Protein AF-A0A2D4FLQ5-F1 (afdb_monomer)

Solvent-accessible surface area (backbone atoms only — not comparable to full-atom values): 7255 Å² total; per-residue (Å²): 116,77,89,56,45,42,70,94,75,72,42,69,75,77,84,92,60,75,90,48,58,77,56,65,80,66,68,89,78,85,90,77,59,61,80,77,68,74,35,89,84,72,88,74,94,59,67,52,74,57,97,86,43,77,47,63,74,77,94,50,101,79,67,75,88,78,75,73,88,66,82,83,75,78,65,58,75,68,55,55,52,52,54,52,52,52,50,53,51,52,53,35,70,74,62,75,53,78,73,78,78,80,129

S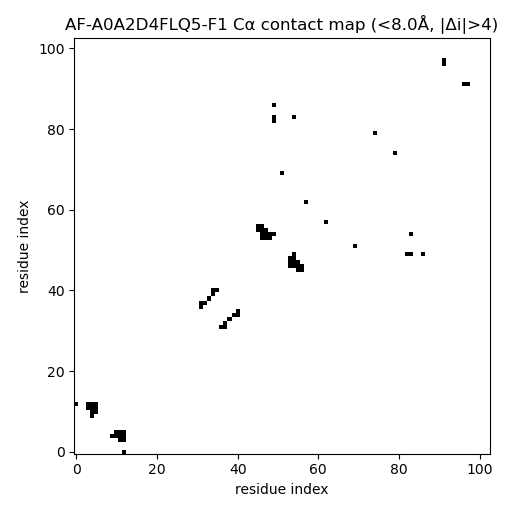econdary structure (DSSP, 8-state):
--TTEETTTTEE---S-STTHHHHTT-------TBTTTB-S------EEETTEEES--S-TTS-------------HHHHHHHHHHHHHHHHHHTT-------

Sequence (103 aa):
DIEMYYAEKNTPANARSTSLNDQLGQIEYIFSDKTGTLTQNIMTFKKCCINGNIYGNEWNQNAGKCTDHLEQGSPTLATCGLQLSEFLSQLCLLSSLKSCQGW

Structure (mmCIF, N/CA/C/O backbone):
data_AF-A0A2D4FLQ5-F1
#
_entry.id   AF-A0A2D4FLQ5-F1
#
loop_
_atom_site.group_PDB
_atom_site.id
_atom_site.type_symbol
_atom_site.label_atom_id
_atom_site.label_alt_id
_atom_site.label_comp_id
_atom_site.label_asym_id
_atom_site.label_entity_id
_atom_site.label_seq_id
_atom_site.pdbx_PDB_ins_code
_atom_site.Cartn_x
_atom_site.Cartn_y
_atom_site.Cartn_z
_atom_site.occupancy
_atom_site.B_iso_or_equiv
_atom_site.auth_seq_id
_atom_site.auth_comp_id
_atom_site.auth_asym_id
_atom_site.auth_atom_id
_atom_site.pdbx_PDB_model_num
ATOM 1 N N . ASP A 1 1 ? 10.164 -1.642 -23.627 1.00 81.50 1 ASP A N 1
ATOM 2 C CA . ASP A 1 1 ? 9.148 -2.651 -23.302 1.00 81.50 1 ASP A CA 1
ATOM 3 C C . ASP A 1 1 ? 7.883 -1.934 -22.858 1.00 81.50 1 ASP A C 1
ATOM 5 O O . ASP A 1 1 ? 7.998 -0.984 -22.089 1.00 81.50 1 ASP A O 1
ATOM 9 N N . ILE A 1 2 ? 6.729 -2.309 -23.406 1.00 88.56 2 ILE A N 1
ATOM 10 C CA . ILE A 1 2 ? 5.442 -1.656 -23.115 1.00 88.56 2 ILE A CA 1
ATOM 11 C C . ILE A 1 2 ? 4.914 -2.125 -21.753 1.00 88.56 2 ILE A C 1
ATOM 13 O O . ILE A 1 2 ? 4.297 -1.338 -21.040 1.00 88.56 2 ILE A O 1
ATOM 17 N N . GLU A 1 3 ? 5.223 -3.360 -21.348 1.00 93.69 3 GLU A N 1
ATOM 18 C CA . GLU A 1 3 ? 4.743 -3.934 -20.083 1.00 93.69 3 GLU A CA 1
ATOM 19 C C . GLU A 1 3 ? 5.394 -3.288 -18.848 1.00 93.69 3 GLU A C 1
ATOM 21 O O . GLU A 1 3 ? 4.815 -3.280 -17.766 1.00 93.69 3 GLU A O 1
ATOM 26 N N . MET A 1 4 ? 6.571 -2.677 -19.014 1.00 91.81 4 MET A N 1
ATOM 27 C CA . MET A 1 4 ? 7.299 -1.967 -17.954 1.00 91.81 4 MET A CA 1
ATOM 28 C C . MET A 1 4 ? 7.156 -0.433 -18.038 1.00 91.81 4 MET A C 1
ATOM 30 O O . MET A 1 4 ? 8.011 0.306 -17.539 1.00 91.81 4 MET A O 1
ATOM 34 N N . TYR A 1 5 ? 6.111 0.071 -18.701 1.00 95.19 5 TYR A N 1
ATOM 35 C CA . TYR A 1 5 ? 5.830 1.505 -18.810 1.00 95.19 5 TYR A CA 1
ATOM 36 C C . TYR A 1 5 ? 4.762 1.954 -17.809 1.00 95.19 5 TYR A C 1
ATOM 38 O O . TYR A 1 5 ? 3.649 1.430 -17.787 1.00 95.19 5 TYR A O 1
ATOM 46 N N . TYR A 1 6 ? 5.068 2.981 -17.013 1.00 92.81 6 TYR A N 1
ATOM 47 C CA . TYR A 1 6 ? 4.119 3.553 -16.063 1.00 92.81 6 TYR A CA 1
ATOM 48 C C . TYR A 1 6 ? 3.448 4.811 -16.630 1.00 92.81 6 TYR A C 1
ATOM 50 O O . TYR A 1 6 ? 4.026 5.902 -16.629 1.00 92.81 6 TYR A O 1
ATOM 58 N N . ALA A 1 7 ? 2.208 4.649 -17.099 1.00 94.38 7 ALA A N 1
ATOM 59 C CA . ALA A 1 7 ? 1.467 5.682 -17.824 1.00 94.38 7 ALA A CA 1
ATOM 60 C C . ALA A 1 7 ? 1.110 6.911 -16.972 1.00 94.38 7 ALA A C 1
ATOM 62 O O . ALA A 1 7 ? 1.244 8.035 -17.445 1.00 94.38 7 ALA A O 1
ATOM 63 N N . GLU A 1 8 ? 0.721 6.730 -15.705 1.00 91.56 8 GLU A N 1
ATOM 64 C CA . GLU A 1 8 ? 0.261 7.842 -14.852 1.00 91.56 8 GLU A CA 1
ATOM 65 C C . GLU A 1 8 ? 1.336 8.920 -14.650 1.00 91.56 8 GLU A C 1
ATOM 67 O O . GLU A 1 8 ? 1.024 10.106 -14.579 1.00 91.56 8 GLU A O 1
ATOM 72 N N . LYS A 1 9 ? 2.614 8.517 -14.593 1.00 91.62 9 LYS A N 1
ATOM 73 C CA . LYS A 1 9 ? 3.762 9.438 -14.508 1.00 91.62 9 LYS A CA 1
ATOM 74 C C . LYS A 1 9 ? 4.560 9.521 -15.807 1.00 91.62 9 LYS A C 1
ATOM 76 O O . LYS A 1 9 ? 5.673 10.043 -15.795 1.00 91.62 9 LYS A O 1
ATOM 81 N N . ASN A 1 10 ? 4.035 8.986 -16.909 1.00 93.00 10 ASN A N 1
ATOM 82 C CA . ASN A 1 10 ? 4.720 8.897 -18.201 1.00 93.00 10 ASN A CA 1
ATOM 83 C C . ASN A 1 10 ? 6.183 8.413 -18.093 1.00 93.00 10 ASN A C 1
ATOM 85 O O . ASN A 1 10 ? 7.081 8.966 -18.728 1.00 93.00 10 ASN A O 1
ATOM 89 N N . THR A 1 11 ? 6.445 7.414 -17.248 1.00 94.31 11 THR A N 1
ATOM 90 C CA . THR A 1 11 ? 7.809 6.988 -16.897 1.00 94.31 11 THR A CA 1
ATOM 91 C C . THR A 1 11 ? 8.111 5.603 -17.477 1.00 94.31 11 THR A C 1
ATOM 93 O O . THR A 1 11 ? 7.492 4.626 -17.050 1.00 94.31 11 THR A O 1
ATOM 96 N N . PRO A 1 12 ? 9.058 5.476 -18.427 1.00 93.88 12 PRO A N 1
ATOM 97 C CA . PRO A 1 12 ? 9.526 4.176 -18.899 1.00 93.88 12 PRO A CA 1
ATOM 98 C C . PRO A 1 12 ? 10.553 3.557 -17.943 1.00 93.88 12 PRO A C 1
ATOM 100 O O . PRO A 1 12 ? 11.309 4.270 -17.278 1.00 93.88 12 PRO A O 1
ATOM 103 N N . ALA A 1 13 ? 10.639 2.224 -17.923 1.00 91.69 13 ALA A N 1
ATOM 104 C CA . ALA A 1 13 ? 11.760 1.534 -17.292 1.00 91.69 13 ALA A CA 1
ATOM 105 C C . ALA A 1 13 ? 13.091 1.905 -17.970 1.00 91.69 13 ALA A C 1
ATOM 107 O O . ALA A 1 13 ? 13.182 1.978 -19.197 1.00 91.69 13 ALA A O 1
ATOM 108 N N . ASN A 1 14 ? 14.131 2.132 -17.163 1.00 91.50 14 ASN A N 1
ATOM 109 C CA . ASN A 1 14 ? 15.450 2.542 -17.638 1.00 91.50 14 ASN A CA 1
ATOM 110 C C . ASN A 1 14 ? 16.555 1.696 -16.986 1.00 91.50 14 ASN A C 1
ATOM 112 O O . ASN A 1 14 ? 16.695 1.681 -15.761 1.00 91.50 14 ASN A O 1
ATOM 116 N N . ALA A 1 15 ? 17.363 1.029 -17.811 1.00 90.50 15 ALA A N 1
ATOM 117 C CA . ALA A 1 15 ? 18.540 0.288 -17.378 1.00 90.50 15 ALA A CA 1
ATOM 118 C C . ALA A 1 15 ? 19.774 1.206 -17.394 1.00 90.50 15 ALA A C 1
ATOM 120 O O . ALA A 1 15 ? 20.315 1.529 -18.448 1.00 90.50 15 ALA A O 1
ATOM 121 N N . ARG A 1 16 ? 20.244 1.613 -16.208 1.00 89.75 16 ARG A N 1
ATOM 122 C CA . ARG A 1 16 ? 21.432 2.481 -16.067 1.00 89.75 16 ARG A CA 1
ATOM 123 C C . ARG A 1 16 ? 22.763 1.748 -16.259 1.00 89.75 16 ARG A C 1
ATOM 125 O O . ARG A 1 16 ? 23.765 2.394 -16.538 1.00 89.75 16 ARG A O 1
ATOM 132 N N . SER A 1 17 ? 22.779 0.427 -16.094 1.00 88.25 17 SER A N 1
ATOM 133 C CA . SER A 1 17 ? 23.960 -0.414 -16.299 1.00 88.25 17 SER A CA 1
ATOM 134 C C . SER A 1 17 ? 23.559 -1.696 -17.017 1.00 88.25 17 SER A C 1
ATOM 136 O O . SER A 1 17 ? 22.733 -2.453 -16.511 1.00 88.25 17 SER A O 1
ATOM 138 N N . THR A 1 18 ? 24.137 -1.941 -18.191 1.00 86.44 18 THR A N 1
ATOM 139 C CA . THR A 1 18 ? 23.847 -3.124 -19.018 1.00 86.44 18 THR A CA 1
ATOM 140 C C . THR A 1 18 ? 24.710 -4.331 -18.658 1.00 86.44 18 THR A C 1
ATOM 142 O O . THR A 1 18 ? 24.355 -5.450 -19.012 1.00 86.44 18 THR A O 1
ATOM 145 N N . SER A 1 19 ? 25.797 -4.144 -17.900 1.00 85.19 19 SER A N 1
ATOM 146 C CA . SER A 1 19 ? 26.684 -5.235 -17.466 1.00 85.19 19 SER A CA 1
ATOM 147 C C . SER A 1 19 ? 26.051 -6.182 -16.441 1.00 85.19 19 SER A C 1
ATOM 149 O O . SER A 1 19 ? 26.595 -7.249 -16.181 1.00 85.19 19 SER A O 1
ATOM 151 N N . LEU A 1 20 ? 24.907 -5.802 -15.861 1.00 84.62 20 LEU A N 1
ATOM 152 C CA . LEU A 1 20 ? 24.178 -6.594 -14.866 1.00 84.62 20 LEU A CA 1
ATOM 153 C C . LEU A 1 20 ? 23.046 -7.432 -15.473 1.00 84.62 20 LEU A C 1
ATOM 155 O O . LEU A 1 20 ? 22.407 -8.188 -14.749 1.00 84.62 20 LEU A O 1
ATOM 159 N N . ASN A 1 21 ? 22.781 -7.313 -16.777 1.00 85.19 21 ASN A N 1
ATOM 160 C CA . ASN A 1 21 ? 21.619 -7.941 -17.408 1.00 85.19 21 ASN A CA 1
ATOM 161 C C . ASN A 1 21 ? 21.588 -9.470 -17.214 1.00 85.19 21 ASN A C 1
ATOM 163 O O . ASN A 1 21 ? 20.550 -10.026 -16.870 1.00 85.19 21 ASN A O 1
ATOM 167 N N . ASP A 1 22 ? 22.741 -10.131 -17.327 1.00 86.62 22 ASP A N 1
ATOM 168 C CA . ASP A 1 22 ? 22.848 -11.587 -17.161 1.00 86.62 22 ASP A CA 1
ATOM 169 C C . ASP A 1 22 ? 22.746 -12.028 -15.689 1.00 86.62 22 ASP A C 1
ATOM 171 O O . ASP A 1 22 ? 22.349 -13.158 -15.397 1.00 86.62 22 ASP A O 1
ATOM 175 N N . GLN A 1 23 ? 23.081 -11.135 -14.749 1.00 85.00 23 GLN A N 1
ATOM 176 C CA . GLN A 1 23 ? 22.966 -11.383 -13.307 1.00 85.00 23 GLN A CA 1
ATOM 177 C C . GLN A 1 23 ? 21.524 -11.224 -12.814 1.00 85.00 23 GLN A C 1
ATOM 179 O O . GLN A 1 23 ? 21.125 -11.903 -11.870 1.00 85.00 23 GLN A O 1
ATOM 184 N N . LEU A 1 24 ? 20.717 -10.383 -13.471 1.00 86.69 24 LEU A N 1
ATOM 185 C CA . LEU A 1 24 ? 19.300 -10.211 -13.133 1.00 86.69 24 LEU A CA 1
ATOM 186 C C . LEU A 1 24 ? 18.490 -11.504 -13.317 1.00 86.69 24 LEU A C 1
ATOM 188 O O . LEU A 1 24 ? 17.530 -11.718 -12.586 1.00 86.69 24 LEU A O 1
ATOM 192 N N . GLY A 1 25 ? 18.892 -12.387 -14.237 1.00 87.00 25 GLY A N 1
ATOM 193 C CA . GLY A 1 25 ? 18.257 -13.698 -14.426 1.00 87.00 25 GLY A CA 1
ATOM 194 C C . GLY A 1 25 ? 18.613 -14.743 -13.360 1.00 87.00 25 GLY A C 1
ATOM 195 O O . GLY A 1 25 ? 18.037 -15.826 -13.363 1.00 87.00 25 GLY A O 1
ATOM 196 N N . GLN A 1 26 ? 19.559 -14.437 -12.467 1.00 90.56 26 GLN A N 1
ATOM 197 C CA . GLN A 1 26 ? 20.117 -15.368 -11.476 1.00 90.56 26 GLN A CA 1
ATOM 198 C C . GLN A 1 26 ? 19.862 -14.908 -10.032 1.00 90.56 26 GLN A C 1
ATOM 200 O O . GLN A 1 26 ? 20.529 -15.363 -9.105 1.00 90.56 26 GLN A O 1
ATOM 205 N N . ILE A 1 27 ? 18.934 -13.972 -9.820 1.00 90.06 27 ILE A N 1
ATOM 206 C CA . ILE A 1 27 ? 18.627 -13.483 -8.474 1.00 90.06 27 ILE A CA 1
ATOM 207 C C . ILE A 1 27 ? 17.845 -14.535 -7.672 1.00 90.06 27 ILE A C 1
ATOM 209 O O . ILE A 1 27 ? 16.858 -15.088 -8.147 1.00 90.06 27 ILE A O 1
ATOM 213 N N . GLU A 1 28 ? 18.263 -14.785 -6.431 1.00 93.12 28 GLU A N 1
ATOM 214 C CA . GLU A 1 28 ? 17.575 -15.712 -5.511 1.00 93.12 28 GLU A CA 1
ATOM 215 C C . GLU A 1 28 ? 16.775 -14.984 -4.421 1.00 93.12 28 GLU A C 1
ATOM 217 O O . GLU A 1 28 ? 15.797 -15.513 -3.898 1.00 93.12 28 GLU A O 1
ATOM 222 N N . TYR A 1 29 ? 17.165 -13.750 -4.089 1.00 92.81 29 TYR A N 1
ATOM 223 C CA . TYR A 1 29 ? 16.565 -12.966 -3.012 1.00 92.81 29 TYR A CA 1
ATOM 224 C C . TYR A 1 29 ? 16.243 -11.550 -3.483 1.00 92.81 29 TYR A C 1
ATOM 226 O O . TYR A 1 29 ? 17.054 -10.899 -4.143 1.00 92.81 29 TYR A O 1
ATOM 234 N N . ILE A 1 30 ? 15.065 -11.059 -3.094 1.00 92.69 30 ILE A N 1
ATOM 235 C CA . ILE A 1 30 ? 14.621 -9.685 -3.334 1.00 92.69 30 ILE A CA 1
ATOM 236 C C . ILE A 1 30 ? 14.478 -8.996 -1.981 1.00 92.69 30 ILE A C 1
ATOM 238 O O . ILE A 1 30 ? 13.683 -9.413 -1.140 1.00 92.69 30 ILE A O 1
ATOM 242 N N . PHE A 1 31 ? 15.224 -7.913 -1.787 1.00 93.44 31 PHE A N 1
ATOM 243 C CA . PHE A 1 31 ? 15.036 -7.019 -0.650 1.00 93.44 31 PHE A CA 1
ATOM 244 C C . PHE A 1 31 ? 14.152 -5.856 -1.091 1.00 93.44 31 PHE A C 1
ATOM 246 O O . PHE A 1 31 ? 14.513 -5.102 -1.992 1.00 93.44 31 PHE A O 1
ATOM 253 N N . SER A 1 32 ? 12.973 -5.732 -0.485 1.00 93.69 32 SER A N 1
ATOM 254 C CA . SER A 1 32 ? 12.019 -4.664 -0.792 1.00 93.69 32 SER A CA 1
ATOM 255 C C . SER A 1 32 ? 11.785 -3.776 0.419 1.00 93.69 32 SER A C 1
ATOM 257 O O . SER A 1 32 ? 11.555 -4.266 1.525 1.00 93.69 32 SER A O 1
ATOM 259 N N . ASP A 1 33 ? 11.770 -2.466 0.185 1.00 95.62 33 ASP A N 1
ATOM 260 C CA . ASP A 1 33 ? 11.384 -1.487 1.194 1.00 95.62 33 ASP A CA 1
ATOM 261 C C . ASP A 1 33 ? 9.862 -1.387 1.322 1.00 95.62 33 ASP A C 1
ATOM 263 O O . ASP A 1 33 ? 9.112 -1.511 0.354 1.00 95.62 33 ASP A O 1
ATOM 267 N N . LYS A 1 34 ? 9.369 -1.105 2.529 1.00 93.00 34 LYS A N 1
ATOM 268 C CA . LYS A 1 34 ? 7.927 -0.947 2.756 1.00 93.00 34 LYS A CA 1
ATOM 269 C C . LYS A 1 34 ? 7.400 0.369 2.174 1.00 93.00 34 LYS A C 1
ATOM 271 O O . LYS A 1 34 ? 6.460 0.371 1.381 1.00 93.00 34 LYS A O 1
ATOM 276 N N . THR A 1 35 ? 7.971 1.494 2.597 1.00 89.19 35 THR A N 1
ATOM 277 C CA . THR A 1 35 ? 7.440 2.828 2.283 1.00 89.19 35 THR A CA 1
ATOM 278 C C . THR A 1 35 ? 7.974 3.313 0.943 1.00 89.19 35 THR A C 1
ATOM 280 O O . THR A 1 35 ? 9.182 3.344 0.739 1.00 89.19 35 THR A O 1
ATOM 283 N N . GLY A 1 36 ? 7.079 3.700 0.032 1.00 83.44 36 GLY A N 1
ATOM 284 C CA . GLY A 1 36 ? 7.453 4.209 -1.291 1.00 83.44 36 GLY A CA 1
ATOM 285 C C . GLY A 1 36 ? 7.717 3.132 -2.349 1.00 83.44 36 GLY A C 1
ATOM 286 O O . GLY A 1 36 ? 7.794 3.481 -3.523 1.00 83.44 36 GLY A O 1
ATOM 287 N N . THR A 1 37 ? 7.786 1.852 -1.956 1.00 91.62 37 THR A N 1
ATOM 288 C CA . THR A 1 37 ? 7.823 0.704 -2.884 1.00 91.62 37 THR A CA 1
ATOM 289 C C . THR A 1 37 ? 6.559 -0.142 -2.751 1.00 91.62 37 THR A C 1
ATOM 291 O O . THR A 1 37 ? 5.789 -0.236 -3.701 1.00 91.62 37 THR A O 1
ATOM 294 N N . LEU A 1 38 ? 6.289 -0.710 -1.569 1.00 92.25 38 LEU A N 1
ATOM 295 C CA . LEU A 1 38 ? 5.074 -1.510 -1.354 1.00 92.25 38 LEU A CA 1
ATOM 296 C C . LEU A 1 38 ? 3.834 -0.657 -1.068 1.00 92.25 38 LEU A C 1
ATOM 298 O O . LEU A 1 38 ? 2.713 -1.098 -1.313 1.00 92.25 38 LEU A O 1
ATOM 302 N N . THR A 1 39 ? 4.011 0.554 -0.531 1.00 91.12 39 THR A N 1
ATOM 303 C CA . THR A 1 39 ? 2.901 1.462 -0.214 1.00 91.12 39 THR A CA 1
ATOM 304 C C . THR A 1 39 ? 3.016 2.786 -0.957 1.00 91.12 39 THR A C 1
ATOM 306 O O . THR A 1 39 ? 4.102 3.346 -1.114 1.00 91.12 39 THR A O 1
ATOM 309 N N . GLN A 1 40 ? 1.864 3.342 -1.338 1.00 87.06 40 GLN A N 1
ATOM 310 C CA . GLN A 1 40 ? 1.758 4.667 -1.962 1.00 87.06 40 GLN A CA 1
ATOM 311 C C . GLN A 1 40 ? 1.887 5.827 -0.956 1.00 87.06 40 GLN A C 1
ATOM 313 O O . GLN A 1 40 ? 1.696 6.978 -1.329 1.00 87.06 40 GLN A O 1
ATOM 318 N N . ASN A 1 41 ? 2.186 5.543 0.320 1.00 85.56 41 ASN A N 1
ATOM 319 C CA . ASN A 1 41 ? 2.153 6.519 1.416 1.00 85.56 41 ASN A CA 1
ATOM 320 C C . ASN A 1 41 ? 0.822 7.303 1.503 1.00 85.56 41 ASN A C 1
ATOM 322 O O . ASN A 1 41 ? 0.787 8.472 1.876 1.00 85.56 41 ASN A O 1
ATOM 326 N N . ILE A 1 42 ? -0.282 6.644 1.143 1.00 84.44 42 ILE A N 1
ATOM 327 C CA . ILE A 1 42 ? -1.645 7.159 1.270 1.00 84.44 42 ILE A CA 1
ATOM 328 C C . ILE A 1 42 ? -2.358 6.275 2.286 1.00 84.44 42 ILE A C 1
ATOM 330 O O . ILE A 1 42 ? -2.464 5.063 2.100 1.00 84.44 42 ILE A O 1
ATOM 334 N N . MET A 1 43 ? -2.835 6.886 3.368 1.00 84.25 43 MET A N 1
ATOM 335 C CA . MET A 1 43 ? -3.599 6.201 4.406 1.00 84.25 43 MET A CA 1
ATOM 336 C C . MET A 1 43 ? -5.076 6.535 4.234 1.00 84.25 43 MET A C 1
ATOM 338 O O . MET A 1 43 ? -5.473 7.693 4.333 1.00 84.25 43 MET A O 1
ATOM 342 N N . THR A 1 44 ? -5.892 5.517 3.981 1.00 82.75 44 THR A N 1
ATOM 343 C CA . THR A 1 4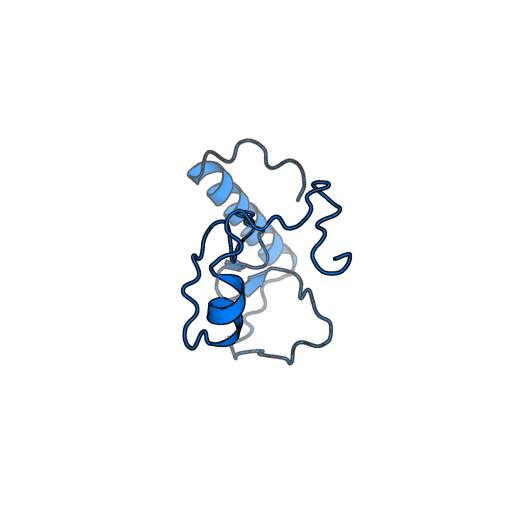4 ? -7.346 5.663 3.855 1.00 82.75 44 THR A CA 1
ATOM 344 C C . THR A 1 44 ? -8.018 5.017 5.051 1.00 82.75 44 THR A C 1
ATOM 346 O O . THR A 1 44 ? -7.747 3.855 5.364 1.00 82.75 44 THR A O 1
ATOM 349 N N . PHE A 1 45 ? -8.931 5.736 5.699 1.00 82.38 45 PHE A N 1
ATOM 350 C CA . PHE A 1 45 ? -9.769 5.131 6.722 1.00 82.38 45 PHE A CA 1
ATOM 351 C C . PHE A 1 45 ? -10.701 4.097 6.084 1.00 82.38 45 PHE A C 1
ATOM 353 O O . PHE A 1 45 ? -11.414 4.392 5.127 1.00 82.38 45 PHE A O 1
ATOM 360 N N . LYS A 1 46 ? -10.686 2.870 6.607 1.00 82.81 46 LYS A N 1
ATOM 361 C CA . LYS A 1 46 ? -11.530 1.775 6.109 1.00 82.81 46 LYS A CA 1
ATOM 362 C C . LYS A 1 46 ? -12.602 1.388 7.115 1.00 82.81 46 LYS A C 1
ATOM 364 O O . LYS A 1 46 ? -13.777 1.358 6.764 1.00 82.81 46 LYS A O 1
ATOM 369 N N . LYS A 1 47 ? -12.193 1.081 8.346 1.00 84.25 47 LYS A N 1
ATOM 370 C CA . LYS A 1 47 ? -13.078 0.669 9.436 1.00 84.25 47 LYS A CA 1
ATOM 371 C C . LYS A 1 47 ? -12.515 1.130 10.782 1.00 84.25 47 LYS A C 1
ATOM 373 O O . LYS A 1 47 ? -11.300 1.273 10.914 1.00 84.25 47 LYS A O 1
ATOM 378 N N . CYS A 1 48 ? -13.375 1.295 11.781 1.00 82.44 48 CYS A N 1
ATOM 379 C CA . CYS A 1 48 ? -12.987 1.418 13.188 1.00 82.44 48 CYS A CA 1
ATOM 380 C C . CYS A 1 48 ? -13.880 0.548 14.075 1.00 82.44 48 CYS A C 1
ATOM 382 O O . CYS A 1 48 ? -14.936 0.093 13.644 1.00 82.44 48 CYS A O 1
ATOM 384 N N . CYS A 1 49 ? -13.457 0.313 15.314 1.00 83.56 49 CYS A N 1
ATOM 385 C CA . CYS A 1 49 ? -14.265 -0.352 16.329 1.00 83.56 49 CYS A CA 1
ATOM 386 C C . CYS A 1 49 ? -14.508 0.622 17.485 1.00 83.56 49 CYS A C 1
ATOM 388 O O . CYS A 1 49 ? -13.551 1.192 18.008 1.00 83.56 49 CYS A O 1
ATOM 390 N N . ILE A 1 50 ? -15.771 0.817 17.869 1.00 84.69 50 ILE A N 1
ATOM 391 C CA . ILE A 1 50 ? -16.171 1.660 19.0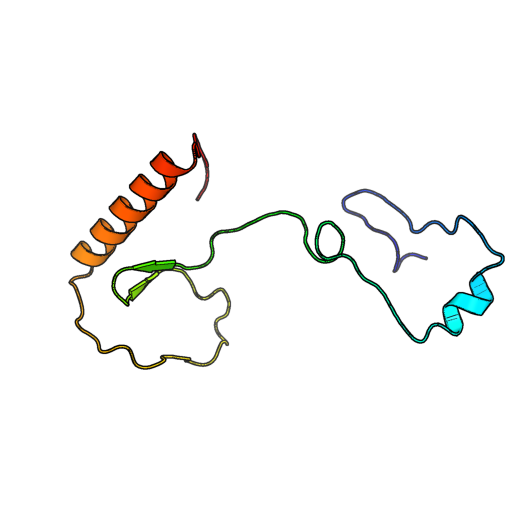04 1.00 84.69 50 ILE A CA 1
ATOM 392 C C . ILE A 1 50 ? -17.100 0.829 19.880 1.00 84.69 50 ILE A C 1
ATOM 394 O O . ILE A 1 50 ? -18.147 0.376 19.419 1.00 84.69 50 ILE A O 1
ATOM 398 N N . ASN A 1 51 ? -16.720 0.626 21.143 1.00 83.19 51 ASN A N 1
ATOM 399 C CA . ASN A 1 51 ? -17.499 -0.141 22.121 1.00 83.19 51 ASN A CA 1
ATOM 400 C C . ASN A 1 51 ? -17.918 -1.539 21.619 1.00 83.19 51 ASN A C 1
ATOM 402 O O . ASN A 1 51 ? -19.044 -1.967 21.842 1.00 83.19 51 ASN A O 1
ATOM 406 N N . GLY A 1 52 ? -17.024 -2.233 20.904 1.00 78.44 52 GLY A N 1
ATOM 407 C CA . GLY A 1 52 ? -17.280 -3.571 20.350 1.00 78.44 52 GLY A CA 1
ATOM 408 C C . GLY A 1 52 ? -18.026 -3.586 19.010 1.00 78.44 52 GLY A C 1
ATOM 409 O O . GLY A 1 52 ? -18.100 -4.634 18.377 1.00 78.44 52 GLY A O 1
ATOM 410 N N . ASN A 1 53 ? -18.512 -2.435 18.534 1.00 78.31 53 ASN A N 1
ATOM 411 C CA . ASN A 1 53 ? -19.186 -2.313 17.244 1.00 78.31 53 ASN A CA 1
ATOM 412 C C . ASN A 1 53 ? -18.200 -1.878 16.158 1.00 78.31 53 ASN A C 1
ATOM 414 O O . ASN A 1 53 ? -17.513 -0.866 16.305 1.00 78.31 53 ASN A O 1
ATOM 418 N N . ILE A 1 54 ? -18.151 -2.620 15.051 1.00 82.62 54 ILE A N 1
ATOM 419 C CA . ILE A 1 54 ? -17.305 -2.301 13.896 1.00 82.62 54 ILE A CA 1
ATOM 420 C C . ILE A 1 54 ? -18.078 -1.387 12.937 1.00 82.62 54 ILE A C 1
ATOM 422 O O . ILE A 1 54 ? -19.130 -1.759 12.424 1.00 82.62 54 ILE A O 1
ATOM 426 N N . TYR A 1 55 ? -17.524 -0.208 12.662 1.00 80.31 55 TYR A N 1
ATOM 427 C CA . TYR A 1 55 ? -18.048 0.779 11.722 1.00 80.31 55 TYR A CA 1
ATOM 428 C C . TYR A 1 55 ? -17.186 0.795 10.463 1.00 80.31 55 TYR A C 1
ATOM 430 O O . TYR A 1 55 ? -15.965 0.912 10.549 1.00 80.31 55 TYR A O 1
ATOM 438 N N . GLY A 1 56 ? -17.815 0.717 9.294 1.00 78.44 56 GLY A N 1
ATOM 439 C CA . GLY A 1 56 ? -17.161 0.873 7.996 1.00 78.44 56 GLY A CA 1
ATOM 440 C C . GLY A 1 56 ? -17.571 -0.200 6.993 1.00 78.44 56 GLY A C 1
ATOM 441 O O . GLY A 1 56 ? -17.900 -1.332 7.347 1.00 78.44 56 GLY A O 1
ATOM 442 N N . ASN A 1 57 ? -17.567 0.176 5.721 1.00 67.31 57 ASN A N 1
ATOM 443 C CA . ASN A 1 57 ? -18.184 -0.609 4.660 1.00 67.31 57 ASN A CA 1
ATOM 444 C C . ASN A 1 57 ? -17.274 -1.788 4.281 1.00 67.31 57 ASN A C 1
ATOM 446 O O . ASN A 1 57 ? -16.046 -1.663 4.233 1.00 67.31 57 ASN A O 1
ATOM 450 N N . GLU A 1 58 ? -17.855 -2.950 3.988 1.00 61.41 58 GLU A N 1
ATOM 451 C CA . GLU A 1 58 ? -17.110 -4.030 3.343 1.00 61.41 58 GLU A CA 1
ATOM 452 C C . GLU A 1 58 ? -16.859 -3.633 1.890 1.00 61.41 58 GLU A C 1
ATOM 454 O O . GLU A 1 58 ? -17.786 -3.549 1.093 1.00 61.41 58 GLU A O 1
ATOM 459 N N . TRP A 1 59 ? -15.603 -3.377 1.523 1.00 55.09 59 TRP A N 1
ATOM 460 C CA . TRP A 1 59 ? -15.255 -3.090 0.126 1.00 55.09 59 TRP A CA 1
ATOM 461 C C . TRP A 1 59 ? -15.375 -4.330 -0.789 1.00 55.09 59 TRP A C 1
ATOM 463 O O . TRP A 1 59 ? -15.111 -4.238 -1.977 1.00 55.09 59 TRP A O 1
ATOM 473 N N . ASN A 1 60 ? -15.804 -5.494 -0.288 1.00 48.66 60 ASN A N 1
ATOM 474 C CA . ASN A 1 60 ? -15.939 -6.708 -1.090 1.00 48.66 60 ASN A CA 1
ATOM 475 C C . ASN A 1 60 ? -17.195 -7.491 -0.693 1.00 48.66 60 ASN A C 1
ATOM 477 O O . ASN A 1 60 ? -17.247 -8.040 0.400 1.00 48.66 60 ASN A O 1
ATOM 481 N N . GLN A 1 61 ? -18.147 -7.645 -1.618 1.00 50.47 61 GLN A N 1
ATOM 482 C CA . GLN A 1 61 ? -19.341 -8.499 -1.465 1.00 50.47 61 GLN A CA 1
ATOM 483 C C . GLN A 1 61 ? -19.023 -10.014 -1.402 1.00 50.47 61 GLN A C 1
ATOM 485 O O . GLN A 1 61 ? -19.934 -10.829 -1.443 1.00 50.47 61 GLN A O 1
ATOM 490 N N . ASN A 1 62 ? -17.745 -10.402 -1.293 1.00 50.62 62 ASN A N 1
ATOM 491 C CA . ASN A 1 62 ? -17.278 -11.794 -1.261 1.00 50.62 62 ASN A CA 1
ATOM 492 C C . ASN A 1 62 ? -16.256 -12.073 -0.140 1.00 50.62 62 ASN A C 1
ATOM 494 O O . ASN A 1 62 ? -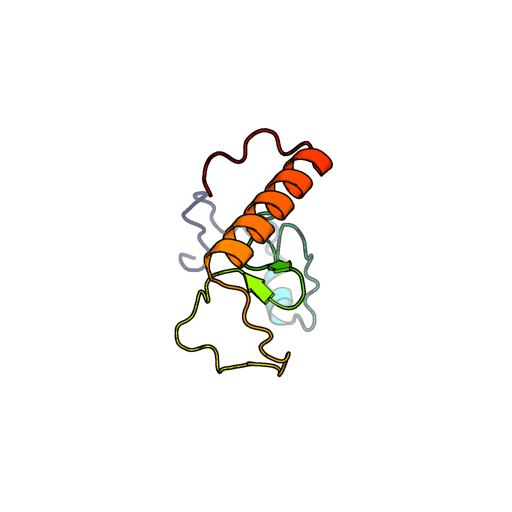15.536 -13.069 -0.199 1.00 50.62 62 ASN A O 1
ATOM 498 N N . ALA A 1 63 ? -16.147 -11.210 0.875 1.00 47.09 63 ALA A N 1
ATOM 499 C CA . ALA A 1 63 ? -15.399 -11.556 2.079 1.00 47.09 63 ALA A CA 1
ATOM 500 C C . ALA A 1 63 ? -16.318 -12.383 2.987 1.00 47.09 63 ALA A C 1
ATOM 502 O O . ALA A 1 63 ? -17.368 -11.913 3.414 1.00 47.09 63 ALA A O 1
ATOM 503 N N . GLY A 1 64 ? -15.952 -13.644 3.226 1.00 42.84 64 GLY A N 1
ATOM 504 C CA . GLY A 1 64 ? -16.670 -14.522 4.141 1.00 42.84 64 GLY A CA 1
ATOM 505 C C . GLY A 1 64 ? -16.928 -13.829 5.477 1.00 42.84 64 GLY A C 1
ATOM 506 O O . GLY A 1 64 ? -16.074 -13.101 5.982 1.00 42.84 64 GLY A O 1
ATOM 507 N N . LYS A 1 65 ? -18.125 -14.051 6.027 1.00 41.09 65 LYS A N 1
ATOM 508 C CA . LYS A 1 65 ? -18.516 -13.619 7.369 1.00 41.09 65 LYS A CA 1
ATOM 509 C C . LYS A 1 65 ? -17.48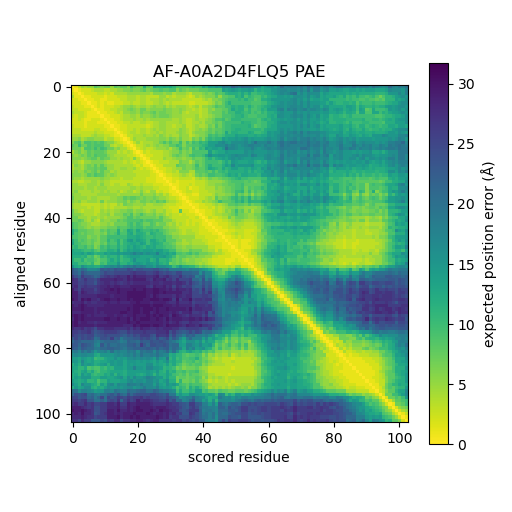1 -14.101 8.387 1.00 41.09 65 LYS A C 1
ATOM 511 O O . LYS A 1 65 ? -17.612 -15.196 8.921 1.00 41.09 65 LYS A O 1
ATOM 516 N N . CYS A 1 66 ? -16.512 -13.263 8.720 1.00 42.50 66 CYS A N 1
ATOM 517 C CA . CYS A 1 66 ? -15.880 -13.312 10.029 1.00 42.50 66 CYS A CA 1
ATOM 518 C C . CYS A 1 66 ? -16.718 -12.416 10.940 1.00 42.50 66 CYS A C 1
ATOM 520 O O . CYS A 1 66 ? -16.315 -11.322 11.329 1.00 42.50 66 CYS A O 1
ATOM 522 N N . THR A 1 67 ? -17.948 -12.858 11.220 1.00 48.03 67 THR A N 1
ATOM 523 C CA . THR A 1 67 ? -18.651 -12.436 12.429 1.00 48.03 67 THR A CA 1
ATOM 524 C C . THR A 1 67 ? -17.974 -13.169 13.576 1.00 48.03 67 THR A C 1
ATOM 526 O O . THR A 1 67 ? -18.491 -14.173 14.064 1.00 48.03 67 THR A O 1
ATOM 529 N N . ASP A 1 68 ? -16.778 -12.718 13.947 1.00 39.38 68 ASP A N 1
ATOM 530 C CA . AS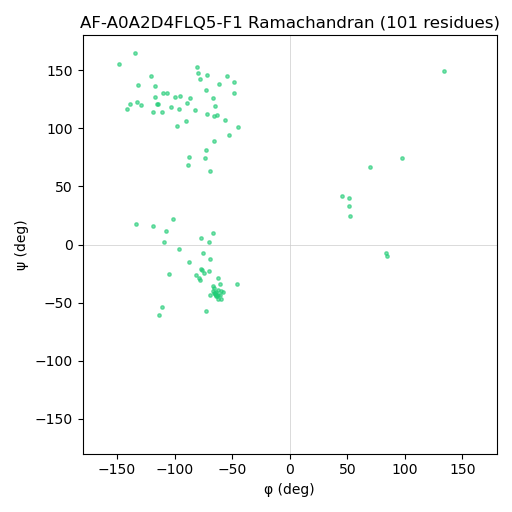P A 1 68 ? -16.185 -13.140 15.204 1.00 39.38 68 ASP A CA 1
ATOM 531 C C . ASP A 1 68 ? -17.116 -12.618 16.292 1.00 39.38 68 ASP A C 1
ATOM 533 O O . ASP A 1 68 ? -17.341 -11.416 16.433 1.00 39.38 68 ASP A O 1
ATOM 537 N N . HIS A 1 69 ? -17.768 -13.571 16.947 1.00 46.00 69 HIS A N 1
ATOM 538 C CA . HIS A 1 69 ? -18.772 -13.387 17.975 1.00 46.00 69 HIS A CA 1
ATOM 539 C C . HIS A 1 69 ? -18.339 -12.328 18.998 1.00 46.00 69 HIS A C 1
ATOM 541 O O . HIS A 1 69 ? -17.577 -12.610 19.918 1.00 46.00 69 HIS A O 1
ATOM 547 N N . LEU A 1 70 ? -18.876 -11.120 18.867 1.00 46.44 70 LEU A N 1
ATOM 548 C CA . LEU A 1 70 ? -19.008 -10.166 19.957 1.00 46.44 70 LEU A CA 1
ATOM 549 C C . LEU A 1 70 ? -20.504 -9.926 20.107 1.00 46.44 70 LEU A C 1
ATOM 551 O O . LEU A 1 70 ? -21.181 -9.499 19.171 1.00 46.44 70 LEU A O 1
ATOM 555 N N . GLU A 1 71 ? -21.020 -10.364 21.251 1.00 40.34 71 GLU A N 1
ATOM 556 C CA . GLU A 1 71 ? -22.439 -10.407 21.566 1.00 40.34 71 GLU A CA 1
ATOM 557 C C . GLU A 1 71 ? -23.140 -9.086 21.252 1.00 40.34 71 GLU A C 1
ATOM 559 O O . GLU A 1 71 ? -22.724 -7.994 21.639 1.00 40.34 71 GLU A O 1
ATOM 564 N N . GLN A 1 72 ? -24.252 -9.235 20.542 1.00 45.84 72 GLN A N 1
ATOM 565 C CA . GLN A 1 72 ? -25.186 -8.185 20.193 1.00 45.84 72 GLN A CA 1
ATOM 566 C C . GLN A 1 72 ? -25.869 -7.653 21.457 1.00 45.84 72 GLN A C 1
ATOM 568 O O . GLN A 1 72 ? -26.953 -8.092 21.828 1.00 45.84 72 GLN A O 1
ATOM 573 N N . GLY A 1 73 ? -25.277 -6.646 22.087 1.00 44.38 73 GLY A N 1
ATOM 574 C CA . GLY A 1 73 ? -26.041 -5.635 22.808 1.00 44.38 73 GLY A CA 1
ATOM 575 C C . GLY A 1 73 ? -26.419 -4.544 21.817 1.00 44.38 73 GLY A C 1
ATOM 576 O O . GLY A 1 73 ? -25.758 -3.515 21.798 1.00 44.38 73 GLY A O 1
ATOM 577 N N . SER A 1 74 ? -27.395 -4.790 20.935 1.00 46.56 74 SER A N 1
ATOM 578 C CA . SER A 1 74 ? -27.757 -3.865 19.850 1.00 46.56 74 SER A CA 1
ATOM 579 C C . SER A 1 74 ? -28.112 -2.476 20.405 1.00 46.56 74 SER A C 1
ATOM 581 O O . SER A 1 74 ? -29.196 -2.322 20.980 1.00 46.56 74 SER A O 1
ATOM 583 N N . PRO A 1 75 ? -27.267 -1.444 20.231 1.00 52.25 75 PRO A N 1
ATOM 584 C CA . PRO A 1 75 ? -27.683 -0.079 20.491 1.00 52.25 75 PRO A CA 1
ATOM 585 C C . PRO A 1 75 ? -28.647 0.319 19.367 1.00 52.25 75 PRO A C 1
ATOM 587 O O . PRO A 1 75 ? -28.500 -0.116 18.223 1.00 52.25 75 PRO A O 1
ATOM 590 N N . THR A 1 76 ? -29.655 1.137 19.662 1.00 58.12 76 THR A N 1
ATOM 591 C CA . THR A 1 76 ? -30.522 1.680 18.603 1.00 58.12 76 THR A CA 1
ATOM 592 C C . THR A 1 76 ? -29.670 2.391 17.542 1.00 58.12 76 THR A C 1
ATOM 594 O O . THR A 1 76 ? -28.667 3.011 17.894 1.00 58.12 76 THR A O 1
ATOM 597 N N . LEU A 1 77 ? -30.052 2.333 16.255 1.00 57.25 77 LEU A N 1
ATOM 598 C CA . LEU A 1 77 ? -29.304 2.950 15.137 1.00 57.25 77 LEU A CA 1
ATOM 599 C C . LEU A 1 77 ? -28.857 4.400 15.433 1.00 57.25 77 LEU A C 1
ATOM 601 O O . LEU A 1 77 ? -27.784 4.826 15.010 1.00 57.25 77 LEU A O 1
ATOM 605 N N . ALA A 1 78 ? -29.672 5.139 16.192 1.00 60.66 78 ALA A N 1
ATOM 606 C CA . ALA A 1 78 ? -29.392 6.501 16.632 1.00 60.66 78 ALA A CA 1
ATOM 607 C C . ALA A 1 78 ? -28.187 6.599 17.589 1.00 60.66 78 ALA A C 1
ATOM 609 O O . ALA A 1 78 ? -27.355 7.493 17.444 1.00 60.66 78 ALA A O 1
ATOM 610 N N . THR A 1 79 ? -28.056 5.668 18.538 1.00 64.38 79 THR A N 1
ATOM 611 C CA . THR A 1 79 ? -26.941 5.622 19.497 1.00 64.38 79 THR A CA 1
ATOM 612 C C . THR A 1 79 ? -25.614 5.350 18.790 1.00 64.38 79 THR A C 1
ATOM 614 O O . 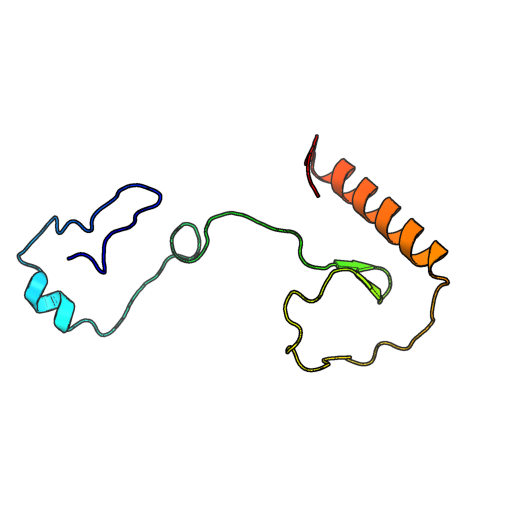THR A 1 79 ? -24.625 6.024 19.071 1.00 64.38 79 THR A O 1
ATOM 617 N N . CYS A 1 80 ? -25.604 4.428 17.822 1.00 63.41 80 CYS A N 1
ATOM 618 C CA . CYS A 1 80 ? -24.413 4.112 17.029 1.00 63.41 80 CYS A CA 1
ATOM 619 C C . CYS A 1 80 ? -23.923 5.324 16.213 1.00 63.41 80 CYS A C 1
ATOM 621 O O . CYS A 1 80 ? -22.721 5.571 16.120 1.00 63.41 80 CYS A O 1
ATOM 623 N N . GLY A 1 81 ? -24.849 6.117 15.654 1.00 71.25 81 GLY A N 1
ATOM 624 C CA . GLY A 1 81 ? -24.517 7.339 14.913 1.00 71.25 81 GLY A CA 1
ATOM 625 C C . GLY A 1 81 ? -23.864 8.415 15.786 1.00 71.25 81 GLY A C 1
ATOM 626 O O . GLY A 1 81 ? -22.851 8.998 15.396 1.00 71.25 81 GLY A O 1
ATOM 627 N N 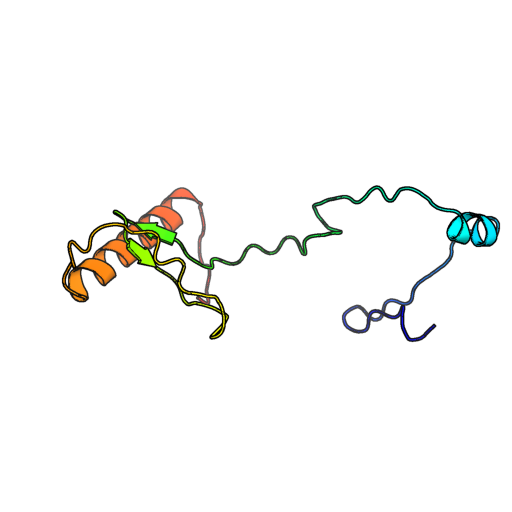. LEU A 1 82 ? -24.397 8.635 16.993 1.00 74.31 82 LEU A N 1
ATOM 628 C CA . LEU A 1 82 ? -23.831 9.591 17.949 1.00 74.31 82 LEU A CA 1
ATOM 629 C C . LEU A 1 82 ? -22.421 9.176 18.396 1.00 74.31 82 LEU A C 1
ATOM 631 O O . LEU A 1 82 ? -21.510 10.002 18.355 1.00 74.31 82 LEU A O 1
ATOM 635 N N . GLN A 1 83 ? -22.216 7.892 18.714 1.00 79.50 83 GLN A N 1
ATOM 636 C CA . GLN A 1 83 ? -20.911 7.355 19.124 1.00 79.50 83 GLN A CA 1
ATOM 637 C C . GLN A 1 83 ? -19.834 7.530 18.047 1.00 79.50 83 GLN A C 1
ATOM 639 O O . GLN A 1 83 ? -18.715 7.942 18.352 1.00 79.50 83 GLN A O 1
ATOM 644 N N . LEU A 1 84 ? -20.171 7.261 16.781 1.00 81.94 84 LEU A N 1
ATOM 645 C CA . LEU A 1 84 ? -19.248 7.469 15.668 1.00 81.94 84 LEU A CA 1
ATOM 646 C C . LEU A 1 84 ? -18.912 8.954 15.478 1.00 81.94 84 LEU A C 1
ATOM 648 O O . LEU A 1 84 ? -17.748 9.299 15.279 1.00 81.94 84 LEU A O 1
ATOM 652 N N . SER A 1 85 ? -19.911 9.837 15.572 1.00 81.88 85 SER A N 1
ATOM 653 C CA . SER A 1 85 ? -19.711 11.281 15.399 1.00 81.88 85 SER A CA 1
ATOM 654 C C . SER A 1 85 ? -18.801 11.888 16.473 1.00 81.88 85 SER A C 1
ATOM 656 O O . SER A 1 85 ? -17.913 12.681 16.157 1.00 81.88 85 SER A O 1
ATOM 658 N N . GLU A 1 86 ? -18.963 11.468 17.730 1.00 85.06 86 GLU A N 1
ATOM 659 C CA . GLU A 1 86 ? -18.148 11.940 18.847 1.00 85.06 86 GLU A CA 1
ATOM 660 C C . GLU A 1 86 ? -16.709 11.426 18.735 1.00 85.06 86 GLU A C 1
ATOM 662 O O . GLU A 1 86 ? -15.761 12.202 18.867 1.00 85.06 86 GLU A O 1
ATOM 667 N N . PHE A 1 87 ? -16.540 10.147 18.390 1.00 84.88 87 PHE A N 1
ATOM 668 C CA . PHE A 1 87 ? -15.231 9.542 18.159 1.00 84.88 87 PHE A CA 1
ATOM 669 C C . PHE A 1 87 ? -14.457 10.236 17.028 1.00 84.88 87 PHE A C 1
ATOM 671 O O . PHE A 1 87 ? -13.285 10.577 17.196 1.00 84.88 87 PHE A O 1
ATOM 678 N N . LEU A 1 88 ? -15.105 10.494 15.886 1.00 83.31 88 LEU A N 1
ATOM 679 C CA . LEU A 1 88 ? -14.472 11.197 14.765 1.00 83.31 88 LEU A CA 1
ATOM 680 C C . LEU A 1 88 ? -14.146 12.657 15.114 1.00 83.31 88 LEU A C 1
ATOM 682 O O . LEU A 1 88 ? -13.095 13.161 14.712 1.00 83.31 88 LEU A O 1
ATOM 686 N N . SER A 1 89 ? -15.001 13.320 15.899 1.00 84.31 89 SER A N 1
ATOM 687 C CA . SER A 1 89 ? -14.745 14.673 16.407 1.00 84.31 89 SER A CA 1
ATOM 688 C C . SER A 1 89 ? -13.507 14.711 17.313 1.00 84.31 89 SER A C 1
ATOM 690 O O . SER A 1 89 ? -12.608 15.529 17.103 1.00 84.31 89 SER A O 1
ATOM 692 N N . GLN A 1 90 ? -13.390 13.772 18.259 1.00 84.62 90 GLN A N 1
ATOM 693 C CA . GLN A 1 90 ? -12.208 13.646 19.119 1.00 84.62 90 GLN A CA 1
ATOM 694 C C . GLN A 1 90 ? -10.941 13.329 18.316 1.00 84.62 90 GLN A C 1
ATOM 696 O O . GLN A 1 90 ? -9.901 13.951 18.538 1.00 84.62 90 GLN A O 1
ATOM 701 N N . LEU A 1 91 ? -11.021 12.416 17.343 1.00 82.19 91 LEU A N 1
ATOM 702 C CA . LEU A 1 91 ? -9.891 12.084 16.474 1.00 82.19 91 LEU A CA 1
ATOM 703 C C . LEU A 1 91 ? -9.393 13.314 15.696 1.00 82.19 91 LEU A C 1
ATOM 705 O O . LEU A 1 91 ? -8.184 13.521 15.580 1.00 82.19 91 LEU A O 1
ATOM 709 N N . CYS A 1 92 ? -10.310 14.152 15.207 1.00 78.50 92 CYS A N 1
ATOM 710 C CA . CYS A 1 92 ? -10.000 15.398 14.506 1.00 78.50 92 CYS A CA 1
ATOM 711 C C . CYS A 1 92 ? -9.281 16.411 15.418 1.00 78.50 92 CYS A C 1
ATOM 713 O O . CYS A 1 92 ? -8.264 16.994 15.032 1.00 78.50 92 CYS A O 1
ATOM 715 N N . LEU A 1 93 ? -9.762 16.565 16.656 1.00 83.06 93 LEU A N 1
ATOM 716 C CA . LEU A 1 93 ? -9.178 17.471 17.650 1.00 83.06 93 LEU A CA 1
ATOM 717 C C . LEU A 1 93 ? -7.768 17.044 18.089 1.00 83.06 93 LEU A C 1
ATOM 719 O O . LEU A 1 93 ? -6.906 17.899 18.282 1.00 83.06 93 LEU A O 1
ATOM 723 N N . LEU A 1 94 ? -7.517 15.738 18.218 1.00 77.88 94 LEU A N 1
ATOM 724 C CA . LEU A 1 94 ? -6.242 15.196 18.710 1.00 77.88 94 LEU A CA 1
ATOM 725 C C . LEU A 1 94 ? -5.102 15.237 17.685 1.00 77.88 94 LEU A C 1
ATOM 727 O O . LEU A 1 94 ? -3.935 15.175 18.059 1.00 77.88 94 LEU A O 1
ATOM 731 N N . SER A 1 95 ? -5.420 15.315 16.396 1.00 67.69 95 SER A N 1
ATOM 732 C CA . SER A 1 95 ? -4.446 15.084 15.321 1.00 67.69 95 SER A CA 1
ATOM 733 C C . SER A 1 95 ? -4.041 16.342 14.551 1.00 67.69 95 SER A C 1
ATOM 735 O O . SER A 1 95 ? -3.250 16.249 13.617 1.00 67.69 95 SER A O 1
ATOM 737 N N . SER A 1 96 ? -4.544 17.530 14.907 1.00 61.53 96 SER A N 1
ATOM 738 C CA . SER A 1 96 ? -4.409 18.725 14.054 1.00 61.53 96 SER A CA 1
ATOM 739 C C . SER A 1 96 ? -4.899 18.473 12.613 1.00 61.53 96 SER A C 1
ATOM 741 O O . SER A 1 96 ? -4.484 19.169 11.684 1.00 61.53 96 SER A O 1
ATOM 743 N N . LEU A 1 97 ? -5.802 17.495 12.411 1.00 59.41 97 LEU A N 1
ATOM 744 C CA . LEU A 1 97 ? -6.503 17.227 11.151 1.00 59.41 97 LEU A CA 1
ATOM 745 C C . LEU A 1 97 ? -7.491 18.371 10.876 1.00 59.41 97 LEU A C 1
ATOM 747 O O . LEU A 1 97 ? -8.706 18.198 10.838 1.00 59.41 97 LEU A O 1
ATOM 751 N N . LYS A 1 98 ? -6.984 19.590 10.682 1.00 52.59 98 LYS A N 1
ATOM 752 C CA . LYS A 1 98 ? -7.779 20.658 10.095 1.00 52.59 98 LYS A CA 1
ATOM 753 C C . LYS A 1 98 ? -8.068 20.247 8.656 1.00 52.59 98 LYS A C 1
ATOM 755 O O . LYS A 1 98 ? -7.182 20.266 7.812 1.00 52.59 98 LYS A O 1
ATOM 760 N N . SER A 1 99 ? -9.334 19.928 8.400 1.00 45.19 99 SER A N 1
ATOM 761 C CA . SER A 1 99 ? -9.920 19.864 7.063 1.00 45.19 99 SER A CA 1
ATOM 762 C C . SER A 1 99 ? 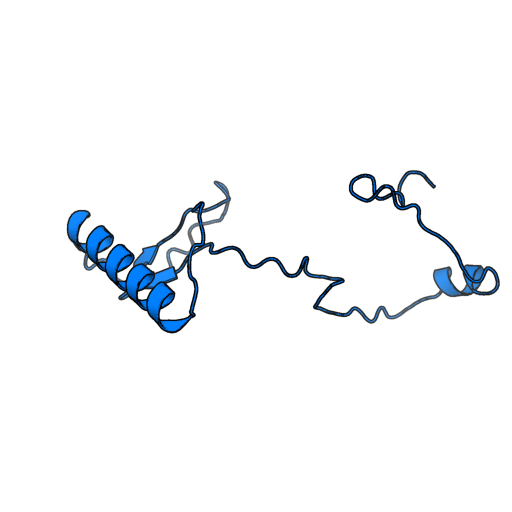-9.438 18.701 6.178 1.00 45.19 99 SER A C 1
ATOM 764 O O . SER A 1 99 ? -8.907 18.915 5.090 1.00 45.19 99 SER A O 1
ATOM 766 N N . CYS A 1 100 ? -9.769 17.463 6.554 1.00 43.12 100 CYS A N 1
ATOM 767 C CA . CYS A 1 100 ? -10.089 16.450 5.539 1.00 43.12 100 CYS A CA 1
ATOM 768 C C . CYS A 1 100 ? -11.467 16.789 4.945 1.00 43.12 100 CYS A C 1
ATOM 770 O O . CYS A 1 100 ? -12.494 16.274 5.380 1.00 43.12 100 CYS A O 1
ATOM 772 N N . GLN A 1 101 ? -11.490 17.734 4.003 1.00 39.94 101 GLN A N 1
ATOM 773 C CA . GLN A 1 101 ? -12.620 17.916 3.091 1.00 39.94 101 GLN A CA 1
ATOM 774 C C . GLN A 1 101 ? -12.704 16.657 2.231 1.00 39.94 101 GLN A C 1
ATOM 776 O O . GLN A 1 101 ? -11.747 16.336 1.530 1.00 39.94 101 GLN A O 1
ATOM 781 N N . GLY A 1 102 ? -13.830 15.954 2.310 1.00 48.12 102 GLY A N 1
ATOM 782 C CA . GLY A 1 102 ? -14.086 14.750 1.523 1.00 48.12 102 GLY A CA 1
ATOM 783 C C . GLY A 1 102 ? -13.800 13.464 2.289 1.00 48.12 102 GLY A C 1
ATOM 784 O O . GLY A 1 102 ? -12.802 12.793 2.039 1.00 48.12 102 GLY A O 1
ATOM 785 N N . TRP A 1 103 ? -14.700 13.141 3.214 1.00 40.91 103 TRP A N 1
ATOM 786 C CA . TRP A 1 103 ? -15.094 11.752 3.432 1.00 40.91 103 TRP A CA 1
ATOM 787 C C . TRP A 1 103 ? -16.139 11.372 2.387 1.00 40.91 103 TRP A C 1
ATOM 789 O O . TRP A 1 103 ? -16.959 12.264 2.061 1.00 40.91 103 TRP A O 1
#

Organism: Micrurus corallinus (NCBI:txid54390)

Mean predicted aligned error: 12.73 Å

Radius of gyration: 22.85 Å; Cα contacts (8 Å, |Δi|>4): 38; chains: 1; bounding box: 57×36×46 Å

pLDDT: mean 75.15, std 17.91, range [39.38, 95.62]

InterPro domains:
  IPR018303 P-type ATPase, phosphorylation site [PS00154] (33-39)
  IPR023214 HAD superfamily [G3DSA:3.40.50.1000] (28-40)
  IPR023299 P-type ATPase, cytoplasmic domain N [G3DSA:3.40.1110.10] (41-63)
  IPR036412 HAD-like superfamily [SSF56784] (20-52)

Foldseek 3Di:
DVVQADVVVRDHDDDPDPVCVVVVVVDDDDDDDCPPTVDPPDDDDAWDADPNDIDHDDPDPPDPDPPVDDDDPPDPPVVVVVRVVVVVVVVCVVPVVDDPPDD